Protein 4OLN (pdb70)

Structure (mmCIF, N/CA/C/O backbone):
data_4OLN
#
_entry.id   4OLN
#
_cell.length_a   97.184
_cell.length_b   36.425
_cell.length_c   90.939
_cell.angle_alpha   90.000
_cell.angle_beta   121.630
_cell.angle_gamma   90.000
#
_symmetry.space_group_name_H-M   'C 1 2 1'
#
loop_
_entity.id
_entity.type
_entity.pdbx_description
1 polymer AncSR1
2 polymer "5'-D(*CP*CP*AP*GP*GP*TP*CP*AP*GP*AP*GP*TP*GP*AP*CP*CP*TP*GP*A)-3'"
3 polymer "5'-D(*TP*CP*AP*GP*GP*TP*CP*AP*CP*TP*CP*TP*GP*AP*CP*CP*TP*GP*G)-3'"
4 non-polymer 'ZINC ION'
5 non-polymer 'SODIUM ION'
6 water water
#
loop_
_atom_site.group_PDB
_atom_site.id
_atom_site.type_symbol
_atom_site.label_atom_id
_atom_site.label_alt_id
_atom_site.label_comp_id
_atom_site.label_asym_id
_atom_site.label_entity_id
_atom_site.label_seq_id
_atom_site.pdbx_PDB_ins_code
_atom_site.Cartn_x
_atom_site.Cartn_y
_atom_site.Cartn_z
_atom_site.occupancy
_atom_site.B_iso_or_equiv
_atom_site.auth_seq_id
_atom_site.auth_comp_id
_atom_site.auth_asym_id
_atom_site.auth_atom_id
_atom_site.pdbx_PDB_model_num
ATOM 1 N N . LYS A 1 2 ? 48.873 -4.430 11.911 1.00 57.16 2 LYS A N 1
ATOM 2 C CA . LYS A 1 2 ? 48.393 -3.643 13.040 1.00 57.56 2 LYS A CA 1
ATOM 3 C C . LYS A 1 2 ? 49.441 -2.620 13.490 1.00 49.01 2 LYS A C 1
ATOM 4 O O . LYS A 1 2 ? 50.492 -2.997 13.996 1.00 51.60 2 LYS A O 1
ATOM 10 N N . PRO A 1 3 ? 49.158 -1.319 13.292 1.00 33.13 3 PRO A N 1
ATOM 11 C CA . PRO A 1 3 ? 50.084 -0.248 13.681 1.00 29.64 3 PRO A CA 1
ATOM 12 C C . PRO A 1 3 ? 50.171 -0.088 15.196 1.00 28.43 3 PRO A C 1
ATOM 13 O O . PRO A 1 3 ? 49.178 -0.289 15.894 1.00 29.33 3 PRO A O 1
ATOM 17 N N . LYS A 1 4 ? 51.347 0.274 15.699 1.00 30.39 4 LYS A N 1
ATOM 18 C CA . LYS A 1 4 ? 51.467 0.592 17.110 1.00 27.00 4 LYS A CA 1
ATOM 19 C C . LYS A 1 4 ? 51.006 2.034 17.350 1.00 24.74 4 LYS A C 1
ATOM 20 O O . LYS A 1 4 ? 51.779 2.892 17.776 1.00 25.64 4 LYS A O 1
ATOM 26 N N . ARG A 1 5 ? 49.730 2.281 17.053 1.00 22.67 5 ARG A N 1
ATOM 27 C CA . ARG A 1 5 ? 49.112 3.592 17.217 1.00 23.43 5 ARG A CA 1
ATOM 28 C C . ARG A 1 5 ? 47.744 3.443 17.873 1.00 24.72 5 ARG A C 1
ATOM 29 O O . ARG A 1 5 ? 47.151 2.356 17.875 1.00 21.02 5 ARG A O 1
ATOM 37 N N . LEU A 1 6 ? 47.240 4.544 18.416 1.00 21.01 6 LEU A N 1
ATOM 38 C CA . LEU A 1 6 ? 45.957 4.549 19.085 1.00 20.33 6 LEU A CA 1
ATOM 39 C C . LEU A 1 6 ? 44.928 5.348 18.296 1.00 19.63 6 LEU A C 1
ATOM 40 O O . LEU A 1 6 ? 45.262 6.314 17.611 1.00 20.05 6 LEU A O 1
ATOM 45 N N . CYS A 1 7 ? 43.673 4.935 18.394 1.00 18.96 7 CYS A N 1
ATOM 46 C CA . CYS A 1 7 ? 42.582 5.676 17.786 1.00 18.43 7 CYS A CA 1
ATOM 47 C C . CYS A 1 7 ? 42.487 7.068 18.387 1.00 19.92 7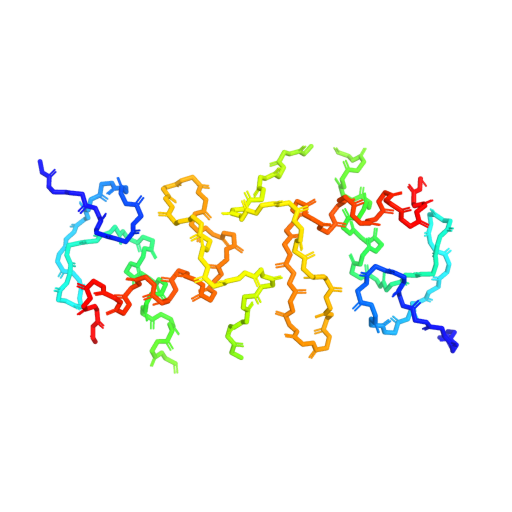 CYS A C 1
ATOM 48 O O . CYS A 1 7 ? 42.343 7.223 19.601 1.00 21.92 7 CYS A O 1
ATOM 51 N N . GLN A 1 8 ? 42.557 8.079 17.531 1.00 18.80 8 GLN A N 1
ATOM 52 C CA . GLN A 1 8 ? 42.467 9.461 17.977 1.00 19.19 8 GLN A CA 1
ATOM 53 C C . GLN A 1 8 ? 41.071 9.820 18.495 1.00 20.96 8 GLN A C 1
ATOM 54 O O . GLN A 1 8 ? 40.902 10.824 19.183 1.00 24.06 8 GLN A O 1
ATOM 60 N N . VAL A 1 9 ? 40.085 8.981 18.196 1.00 18.08 9 VAL A N 1
ATOM 61 C CA . VAL A 1 9 ? 38.718 9.240 18.654 1.00 17.69 9 VAL A CA 1
ATOM 62 C C . VAL A 1 9 ? 38.418 8.575 20.001 1.00 19.87 9 VAL A C 1
ATOM 63 O O . VAL A 1 9 ? 37.904 9.235 20.905 1.00 22.70 9 VAL A O 1
ATOM 67 N N . CYS A 1 10 ? 38.745 7.291 20.168 1.00 19.44 10 CYS A N 1
ATOM 68 C CA . CYS A 1 10 ? 38.294 6.587 21.378 1.00 21.39 10 CYS A CA 1
ATOM 69 C C . CYS A 1 10 ? 39.428 5.959 22.201 1.00 22.59 10 CYS A C 1
ATOM 70 O O . CYS A 1 10 ? 39.188 5.428 23.288 1.00 22.51 10 CYS A O 1
ATOM 73 N N . GLY A 1 11 ? 40.653 5.993 21.680 1.00 19.48 11 GLY A N 1
ATOM 74 C CA . GLY A 1 11 ? 41.800 5.479 22.410 1.00 20.18 11 GLY A CA 1
ATOM 75 C C . GLY A 1 11 ? 42.037 3.979 22.276 1.00 23.97 11 GLY A C 1
ATOM 76 O O . GLY A 1 11 ? 42.993 3.442 22.840 1.00 24.66 11 GLY A O 1
ATOM 77 N N . ASP A 1 12 ? 41.172 3.292 21.536 1.00 20.01 12 ASP A N 1
ATOM 78 C CA . ASP A 1 12 ? 41.357 1.863 21.304 1.00 20.26 12 ASP A CA 1
ATOM 79 C C . ASP A 1 12 ? 42.529 1.718 20.342 1.00 23.44 12 ASP A C 1
ATOM 80 O O . ASP A 1 12 ? 43.015 2.713 19.802 1.00 22.02 12 ASP A O 1
ATOM 85 N N . HIS A 1 13 ? 42.992 0.492 20.133 1.00 23.36 13 HIS A N 1
ATOM 86 C CA . HIS A 1 13 ? 44.071 0.253 19.183 1.00 22.26 13 HIS A CA 1
ATOM 87 C C . HIS A 1 13 ? 43.638 0.678 17.785 1.00 19.25 13 HIS A C 1
ATOM 88 O O . HIS A 1 13 ? 42.537 0.348 17.341 1.00 19.60 13 HIS A O 1
ATOM 95 N N . ALA A 1 14 ? 44.499 1.407 17.084 1.00 19.48 14 ALA A N 1
ATOM 96 C CA . ALA A 1 14 ? 44.166 1.813 15.729 1.00 19.23 14 ALA A CA 1
ATOM 97 C C . ALA A 1 14 ? 44.349 0.628 14.797 1.00 21.91 14 ALA A C 1
ATOM 98 O O . ALA A 1 14 ? 45.238 -0.196 15.005 1.00 23.10 14 ALA A O 1
ATOM 100 N N . SER A 1 15 ? 43.507 0.543 13.772 1.00 20.02 15 SER A N 1
ATOM 101 C CA . SER A 1 15 ? 43.677 -0.471 12.744 1.00 22.48 15 SER A CA 1
ATOM 102 C C . SER A 1 15 ? 44.475 0.080 11.578 1.00 24.92 15 SER A C 1
ATOM 103 O O . SER A 1 15 ? 45.045 -0.671 10.796 1.00 26.97 15 SER A O 1
ATOM 106 N N . GLY A 1 16 ? 44.503 1.402 11.464 1.00 23.64 16 GLY A N 1
ATOM 107 C CA . GLY A 1 16 ? 45.192 2.052 10.373 1.00 22.10 16 GLY A CA 1
ATOM 108 C C . GLY A 1 16 ? 44.914 3.535 10.360 1.00 20.36 16 GLY A C 1
ATOM 109 O O . GLY A 1 16 ? 44.340 4.083 11.303 1.00 19.83 16 GLY A O 1
ATOM 110 N N . PHE A 1 17 ? 45.321 4.180 9.277 1.00 20.92 17 PHE A N 1
ATOM 111 C CA . PHE A 1 17 ? 45.153 5.612 9.111 1.00 20.94 17 PHE A CA 1
ATOM 112 C C . PHE A 1 17 ? 43.950 5.814 8.189 1.00 24.04 17 PHE A C 1
ATOM 113 O O . PHE A 1 17 ? 44.059 5.662 6.974 1.00 25.02 17 PHE A O 1
ATOM 121 N N . HIS A 1 18 ? 42.796 6.118 8.774 1.00 23.07 18 HIS A N 1
ATOM 122 C CA . HIS A 1 18 ? 41.543 6.123 8.023 1.00 24.27 18 HIS A CA 1
ATOM 123 C C . HIS A 1 18 ? 40.913 7.507 7.996 1.00 26.37 18 HIS A C 1
ATOM 124 O O . HIS A 1 18 ? 40.791 8.160 9.036 1.00 24.54 18 HIS A O 1
ATOM 131 N N . TYR A 1 19 ? 40.506 7.938 6.805 1.00 25.33 19 TYR A N 1
ATOM 132 C CA . TYR A 1 19 ? 39.850 9.229 6.617 1.00 24.25 19 TYR A CA 1
ATOM 133 C C . TYR A 1 19 ? 40.709 10.363 7.190 1.00 28.38 19 TYR A C 1
ATOM 134 O O . TYR A 1 19 ? 40.192 11.378 7.649 1.00 29.02 19 TYR A O 1
ATOM 143 N N . GLY A 1 20 ? 42.027 10.176 7.163 1.00 24.89 20 GLY A N 1
ATOM 144 C CA . GLY A 1 20 ? 42.952 11.207 7.592 1.00 26.30 20 GLY A CA 1
ATOM 145 C C . GLY A 1 20 ? 43.369 11.200 9.052 1.00 25.60 20 GLY A C 1
ATOM 146 O O . GLY A 1 20 ? 44.059 12.118 9.497 1.00 28.63 20 GLY A O 1
ATOM 147 N N . VAL A 1 21 ? 42.960 10.186 9.813 1.00 20.93 21 VAL A N 1
ATOM 148 C CA . VAL A 1 21 ? 43.370 10.092 11.216 1.00 24.96 21 VAL A CA 1
ATOM 149 C C . VAL A 1 21 ? 43.666 8.643 11.595 1.00 26.45 21 VAL A C 1
ATOM 150 O O . VAL A 1 21 ? 43.206 7.715 10.932 1.00 26.92 21 VAL A O 1
ATOM 154 N N . TRP A 1 22 ? 44.427 8.446 12.666 1.00 21.87 22 TRP A N 1
ATOM 155 C CA . TRP A 1 22 ? 44.611 7.099 13.190 1.00 19.79 22 TRP A CA 1
ATOM 156 C C . TRP A 1 22 ? 43.328 6.706 13.894 1.00 19.59 22 TRP A C 1
ATOM 157 O O . TRP A 1 22 ? 42.847 7.421 14.773 1.00 22.52 22 TRP A O 1
ATOM 168 N N . SER A 1 23 ? 42.757 5.579 13.499 1.00 18.72 23 SER A N 1
ATOM 169 C CA . SER A 1 23 ? 41.477 5.188 14.078 1.00 18.09 23 SER A CA 1
ATOM 170 C C . SER A 1 23 ? 41.291 3.682 14.115 1.00 18.76 23 SER A C 1
ATOM 171 O O . SER A 1 23 ? 41.941 2.948 13.368 1.00 19.28 23 SER A O 1
ATOM 174 N N . CYS A 1 24 ? 40.396 3.238 14.999 1.00 17.78 24 CYS A N 1
ATOM 175 C CA . CYS A 1 24 ? 40.036 1.833 15.100 1.00 17.49 24 CYS A CA 1
ATOM 176 C C . CYS A 1 24 ? 39.005 1.510 14.020 1.00 21.25 24 CYS A C 1
ATOM 177 O O . CYS A 1 24 ? 38.496 2.412 13.351 1.00 19.32 24 CYS A O 1
ATOM 180 N N . GLU A 1 25 ? 38.710 0.225 13.848 1.00 17.45 25 GLU A N 1
ATOM 181 C CA . GLU A 1 25 ? 37.683 -0.198 12.896 1.00 18.02 25 GLU A CA 1
ATOM 182 C C . GLU A 1 25 ? 36.314 0.369 13.246 1.00 18.07 25 GLU A C 1
ATOM 183 O O . GLU A 1 25 ? 35.526 0.702 12.354 1.00 20.34 25 GLU A O 1
ATOM 189 N N . GLY A 1 26 ? 36.033 0.486 14.540 1.00 18.82 26 GLY A N 1
ATOM 190 C CA . GLY A 1 26 ? 34.746 0.999 14.975 1.00 17.73 26 GLY A CA 1
ATOM 191 C C . GLY A 1 26 ? 34.527 2.434 14.530 1.00 19.48 26 GLY A C 1
ATOM 192 O O . GLY A 1 26 ? 33.509 2.767 13.914 1.00 17.41 26 GLY A O 1
ATOM 193 N N . CYS A 1 27 ? 35.494 3.292 14.830 1.00 17.61 27 CYS A N 1
ATOM 194 C CA . CYS A 1 27 ? 35.337 4.702 14.527 1.00 20.70 27 CYS A CA 1
ATOM 195 C C . CYS A 1 27 ? 35.400 4.928 13.010 1.00 19.03 27 CYS A C 1
ATOM 196 O O . CYS A 1 27 ? 34.698 5.794 12.478 1.00 18.60 27 CYS A O 1
ATOM 199 N N . LYS A 1 28 ? 36.199 4.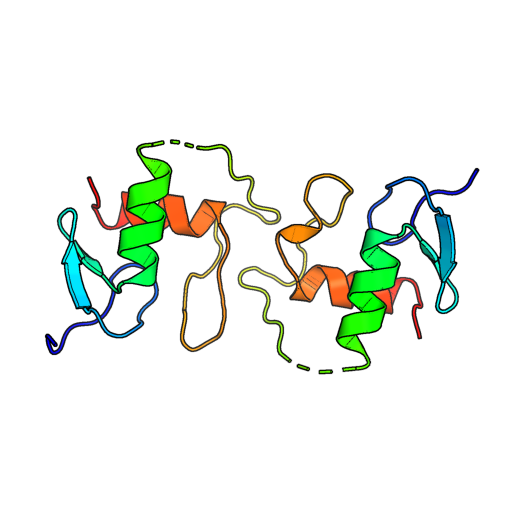120 12.308 1.00 18.47 28 LYS A N 1
ATOM 200 C CA . LYS A 1 28 ? 36.221 4.159 10.843 1.00 20.69 28 LYS A CA 1
ATOM 201 C C . LYS A 1 28 ? 34.832 3.913 10.253 1.00 20.33 28 LYS A C 1
ATOM 202 O O . LYS A 1 28 ? 34.356 4.686 9.420 1.00 19.92 28 LYS A O 1
ATOM 208 N N . ALA A 1 29 ? 34.192 2.828 10.683 1.00 18.83 29 ALA A N 1
ATOM 209 C CA . ALA A 1 29 ? 32.872 2.462 10.167 1.00 19.11 29 ALA A CA 1
ATOM 210 C C . ALA A 1 29 ? 31.807 3.475 10.581 1.00 18.16 29 ALA A C 1
ATOM 211 O 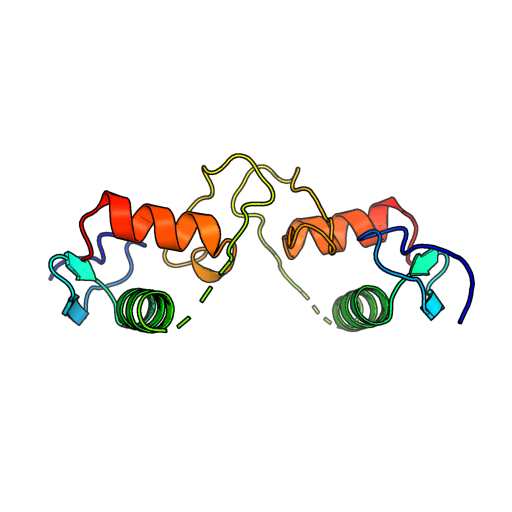O . ALA A 1 29 ? 30.908 3.798 9.808 1.00 18.63 29 ALA A O 1
ATOM 213 N N . PHE A 1 30 ? 31.915 3.967 11.806 1.00 18.09 30 PHE A N 1
ATOM 214 C CA . PHE A 1 30 ? 30.957 4.930 12.334 1.00 18.98 30 PHE A CA 1
ATOM 215 C C . PHE A 1 30 ? 30.997 6.204 11.494 1.00 20.59 30 PHE A C 1
ATOM 216 O O . PHE A 1 30 ? 29.956 6.735 11.104 1.00 20.19 30 PHE A O 1
ATOM 224 N N . PHE A 1 31 ? 32.201 6.678 11.186 1.00 19.64 31 PHE A N 1
ATOM 225 C CA . PHE A 1 31 ? 32.315 7.875 10.362 1.00 18.50 31 PHE A CA 1
ATOM 226 C C . PHE A 1 31 ? 31.846 7.575 8.930 1.00 21.11 31 PHE A C 1
ATOM 227 O O . PHE A 1 31 ? 31.117 8.365 8.329 1.00 24.95 31 PHE A O 1
ATOM 235 N N . LYS A 1 32 ? 32.261 6.425 8.405 1.00 21.58 32 LYS A N 1
ATOM 236 C CA . LYS A 1 32 ? 31.793 5.926 7.112 1.00 24.57 32 LYS A CA 1
ATOM 237 C C . LYS A 1 32 ? 30.272 5.990 6.975 1.00 25.97 32 LYS A C 1
ATOM 238 O O . LYS A 1 32 ? 29.746 6.443 5.959 1.00 30.12 32 LYS A O 1
ATOM 244 N N . ARG A 1 33 ? 29.565 5.529 8.001 1.00 21.05 33 ARG A N 1
ATOM 245 C CA . ARG A 1 33 ? 28.107 5.518 7.965 1.00 19.65 33 ARG A CA 1
ATOM 246 C C . ARG A 1 33 ? 27.517 6.918 8.092 1.00 29.00 33 ARG A C 1
ATOM 247 O O . ARG A 1 33 ? 26.399 7.163 7.640 1.00 33.79 33 ARG A O 1
ATOM 255 N N . SER A 1 34 ? 28.266 7.833 8.700 1.00 25.49 34 SER A N 1
ATOM 256 C CA . SER A 1 34 ? 27.766 9.187 8.924 1.00 30.75 34 SER A CA 1
ATOM 257 C C . SER A 1 34 ? 27.775 10.018 7.644 1.00 38.45 34 SER A C 1
ATOM 258 O O . SER A 1 34 ? 26.933 10.896 7.460 1.00 41.24 34 SER A O 1
ATOM 261 N N . ILE A 1 35 ? 28.734 9.752 6.761 1.00 37.79 35 ILE A N 1
ATOM 262 C CA . ILE A 1 35 ? 28.822 10.501 5.511 1.00 47.27 35 ILE A CA 1
ATOM 263 C C . ILE A 1 35 ? 27.798 9.984 4.501 1.00 57.62 35 ILE A C 1
ATOM 264 O O . ILE A 1 35 ? 27.700 10.494 3.386 1.00 62.64 35 ILE A O 1
ATOM 269 N N . GLN A 1 36 ? 27.030 8.976 4.903 1.00 64.23 36 GLN A N 1
ATOM 270 C CA . GLN A 1 36 ? 26.016 8.386 4.038 1.00 71.26 36 GLN A CA 1
ATOM 271 C C . GLN A 1 36 ? 24.614 8.603 4.597 1.00 66.31 36 GLN A C 1
ATOM 272 O O . GLN A 1 36 ? 24.314 9.661 5.150 1.00 65.75 36 GLN A O 1
ATOM 278 N N . VAL A 1 39 ? 22.460 11.811 8.944 1.00 92.02 39 VAL A N 1
ATOM 279 C CA . VAL A 1 39 ? 22.286 11.288 10.292 1.00 91.44 39 VAL A CA 1
ATOM 280 C C . VAL A 1 39 ? 21.965 12.420 11.268 1.00 93.57 39 VAL A C 1
ATOM 281 O O . VAL A 1 39 ? 22.447 13.542 11.103 1.00 101.12 39 VAL A O 1
ATOM 285 N N . ASP A 1 40 ? 21.134 12.131 12.265 1.00 83.90 40 ASP A N 1
ATOM 286 C CA . ASP A 1 40 ? 20.826 13.105 13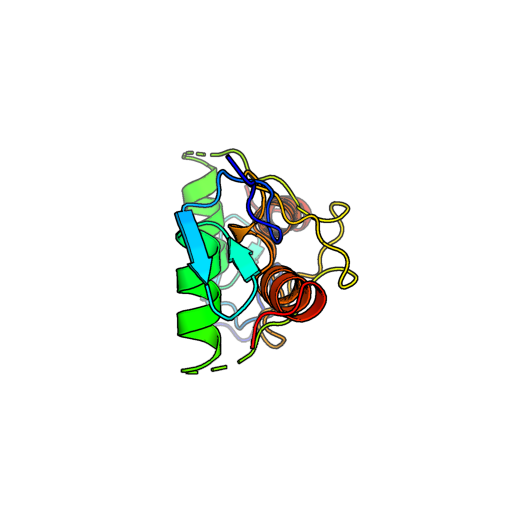.307 1.00 75.36 40 ASP A CA 1
ATOM 287 C C . ASP A 1 40 ? 20.999 12.516 14.702 1.00 62.42 40 ASP A C 1
ATOM 288 O O . ASP A 1 40 ? 20.134 11.784 15.185 1.00 67.13 40 ASP A O 1
ATOM 293 N N . TYR A 1 41 ? 22.114 12.837 15.348 1.00 42.12 41 TYR A N 1
ATOM 294 C CA . TYR A 1 41 ? 22.337 12.403 16.721 1.00 31.25 41 TYR A CA 1
ATOM 295 C C . TYR A 1 41 ? 22.096 13.560 17.679 1.00 27.91 41 TYR A C 1
ATOM 296 O O . TYR A 1 41 ? 22.463 14.703 17.395 1.00 30.39 41 TYR A O 1
ATOM 305 N N . VAL A 1 42 ? 21.487 13.256 18.818 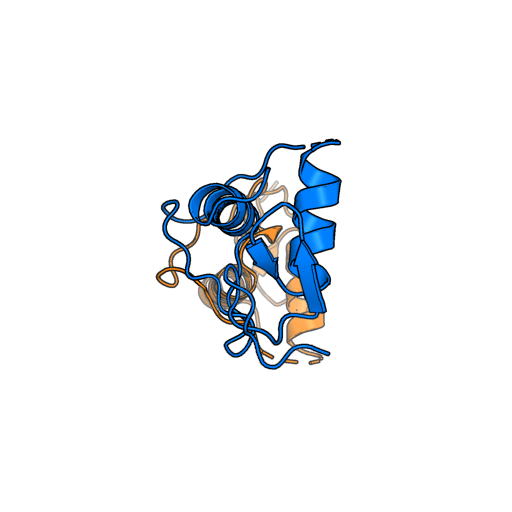1.00 29.24 42 VAL A N 1
ATOM 306 C CA . VAL A 1 42 ? 21.292 14.244 19.867 1.00 30.11 42 VAL A CA 1
ATOM 307 C C . VAL A 1 42 ? 22.007 13.787 21.133 1.00 22.81 42 VAL A C 1
ATOM 308 O O . VAL A 1 42 ? 21.796 12.670 21.605 1.00 25.96 42 VAL A O 1
ATOM 312 N N . CYS A 1 43 ? 22.872 14.640 21.664 1.00 25.82 43 CYS A N 1
ATOM 313 C CA . CYS A 1 43 ? 23.495 14.371 22.951 1.00 24.11 43 CYS A CA 1
ATOM 314 C C . CYS A 1 43 ? 22.474 14.525 24.080 1.00 24.20 43 CYS A C 1
ATOM 315 O O . CYS A 1 43 ? 21.794 15.549 24.160 1.00 27.30 43 CYS A O 1
ATOM 318 N N . PRO A 1 44 ? 22.366 13.515 24.958 1.00 20.22 44 PRO A N 1
ATOM 319 C CA . PRO A 1 44 ? 21.405 13.598 26.071 1.00 23.37 44 PRO A CA 1
ATOM 320 C C . PRO A 1 44 ? 21.942 14.431 27.230 1.00 25.12 44 PRO A C 1
ATOM 321 O O . PRO A 1 44 ? 21.222 14.697 28.195 1.00 26.92 44 PRO A O 1
ATOM 325 N N . ALA A 1 45 ? 23.208 14.826 27.135 1.00 21.88 45 ALA A N 1
ATOM 326 C CA . ALA A 1 45 ? 23.847 15.633 28.169 1.00 22.20 45 ALA A CA 1
ATOM 327 C C . ALA A 1 45 ? 24.101 17.055 27.672 1.00 27.21 45 ALA A C 1
ATOM 328 O O . ALA A 1 45 ? 23.160 17.757 27.304 1.00 31.05 45 ALA A O 1
ATOM 330 N N . THR A 1 46 ? 25.364 17.479 27.663 1.00 25.47 46 THR A N 1
ATOM 331 C CA . THR A 1 46 ? 25.703 18.865 27.325 1.00 27.52 46 THR A CA 1
ATOM 332 C C . THR A 1 46 ? 26.754 18.990 26.217 1.00 29.55 46 THR A C 1
ATOM 333 O O . THR A 1 46 ? 27.520 19.952 26.193 1.00 34.04 46 THR A O 1
ATOM 337 N N . ASN A 1 47 ? 26.778 18.012 25.313 1.00 24.38 47 ASN A N 1
ATOM 338 C CA . ASN A 1 47 ? 27.680 17.999 24.154 1.00 23.82 47 ASN A CA 1
ATOM 339 C C . ASN A 1 47 ? 29.160 17.992 24.508 1.00 23.46 47 ASN A C 1
ATOM 340 O O . ASN A 1 47 ? 29.988 18.512 23.753 1.00 30.32 47 ASN A O 1
ATOM 345 N N . ASN A 1 48 ? 29.494 17.382 25.639 1.00 27.34 48 ASN A N 1
ATOM 346 C CA . ASN A 1 48 ? 30.869 17.367 26.121 1.00 32.24 48 ASN A CA 1
ATOM 347 C C . ASN A 1 48 ? 31.256 15.982 26.650 1.00 30.12 48 ASN A C 1
ATOM 348 O O . ASN A 1 48 ? 32.092 15.855 27.546 1.00 29.74 48 ASN A O 1
ATOM 353 N N . CYS A 1 49 ? 30.645 14.944 26.083 1.00 23.39 49 CYS A N 1
ATOM 354 C CA . CYS A 1 49 ? 30.847 13.581 26.564 1.00 20.65 49 CYS A CA 1
ATOM 355 C C . CYS A 1 49 ? 32.241 13.053 26.258 1.00 24.74 49 CYS A C 1
ATOM 356 O O . CYS A 1 49 ? 32.819 13.356 25.214 1.00 23.05 49 CYS A O 1
ATOM 359 N N . THR A 1 50 ? 32.774 12.276 2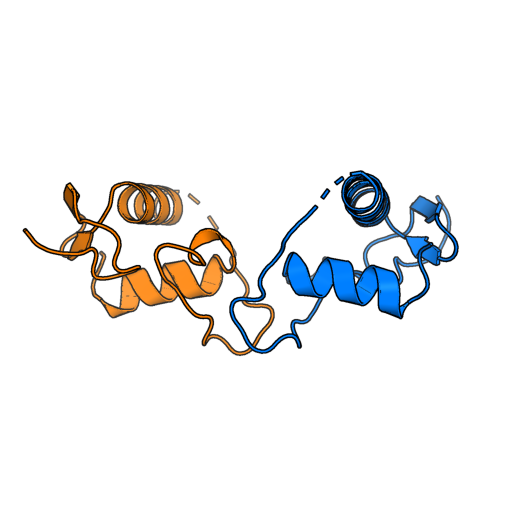7.194 1.00 22.17 50 THR A N 1
ATOM 360 C CA . THR A 1 50 ? 34.040 11.585 27.022 1.00 23.28 50 THR A CA 1
ATOM 361 C C . THR A 1 50 ? 33.872 10.411 26.065 1.00 23.23 50 THR A C 1
ATOM 362 O O . THR A 1 50 ? 32.929 9.626 26.197 1.00 20.52 50 THR A O 1
ATOM 366 N N . ILE A 1 51 ? 34.778 10.291 25.101 1.00 23.70 51 ILE A N 1
ATOM 367 C CA . ILE A 1 51 ? 34.792 9.120 24.238 1.00 23.55 51 ILE A CA 1
ATOM 368 C C . ILE A 1 51 ? 36.050 8.320 24.562 1.00 22.48 51 ILE A C 1
ATOM 369 O O . ILE A 1 51 ? 37.161 8.730 24.208 1.00 22.32 51 ILE A O 1
ATOM 374 N N . ASP A 1 52 ? 35.868 7.198 25.256 1.00 22.51 52 ASP A N 1
ATOM 375 C CA . ASP A 1 52 ? 36.980 6.377 25.763 1.00 24.05 52 ASP A CA 1
ATOM 376 C C . ASP A 1 52 ? 36.555 4.916 25.795 1.00 27.12 52 ASP A C 1
ATOM 377 O O . ASP A 1 52 ? 35.797 4.501 26.671 1.00 22.68 52 ASP A O 1
ATOM 382 N N . LYS A 1 53 ? 37.053 4.137 24.840 1.00 21.80 53 LYS A N 1
ATOM 383 C CA . LYS A 1 53 ? 36.584 2.765 24.659 1.00 23.77 53 LYS A CA 1
ATOM 384 C C . LYS A 1 53 ? 36.920 1.873 25.857 1.00 20.59 53 LYS A C 1
ATOM 385 O O . LYS A 1 53 ? 36.080 1.086 26.303 1.00 24.87 53 LYS A O 1
ATOM 391 N N . HIS A 1 54 ? 38.135 2.012 26.384 1.00 25.00 54 HIS A N 1
ATOM 392 C CA . HIS A 1 54 ? 38.592 1.185 27.499 1.00 32.76 54 HIS A CA 1
ATOM 393 C C . HIS A 1 54 ? 37.730 1.366 28.744 1.00 32.53 54 HIS A C 1
ATOM 394 O O . HIS A 1 54 ? 37.568 0.437 29.531 1.00 30.03 54 HIS A O 1
ATOM 401 N N . ARG A 1 55 ? 37.171 2.558 28.921 1.00 26.69 55 ARG A N 1
ATOM 402 C CA . ARG A 1 55 ? 36.326 2.809 30.081 1.00 27.03 55 ARG A CA 1
ATOM 403 C C . ARG A 1 55 ? 34.844 2.753 29.736 1.00 26.45 55 ARG A C 1
ATOM 404 O O . ARG A 1 55 ? 34.000 3.147 30.545 1.00 25.57 55 ARG A O 1
ATOM 412 N N . ARG A 1 56 ? 34.550 2.263 28.532 1.00 18.89 56 ARG A N 1
ATOM 413 C CA . ARG A 1 56 ? 33.190 2.000 28.071 1.00 19.53 56 ARG A CA 1
ATOM 414 C C . ARG A 1 56 ? 32.355 3.274 28.062 1.00 22.77 56 ARG A C 1
ATOM 415 O O . ARG A 1 56 ? 31.180 3.262 28.421 1.00 23.87 56 ARG A O 1
ATOM 423 N N . LYS A 1 57 ? 32.982 4.371 27.648 1.00 21.05 57 LYS A N 1
ATOM 424 C CA . LYS A 1 57 ? 32.314 5.667 27.574 1.00 20.34 57 LYS A CA 1
ATOM 425 C C . LYS A 1 57 ? 32.114 6.065 26.119 1.00 20.56 57 LYS A C 1
ATOM 426 O O . LYS A 1 57 ? 33.089 6.174 25.368 1.00 22.11 57 LYS A O 1
ATOM 432 N N . SER A 1 58 ? 30.863 6.277 25.718 1.00 20.88 58 SER A N 1
ATOM 433 C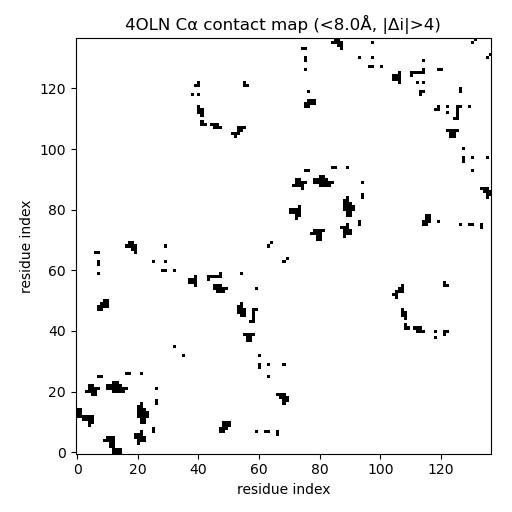 CA . SER A 1 58 ? 30.607 6.824 24.392 1.00 21.57 58 SER A CA 1
ATOM 434 C C . SER A 1 58 ? 29.220 7.462 24.313 1.00 21.82 58 SER A C 1
ATOM 435 O O . SER A 1 58 ? 28.335 7.195 25.130 1.00 23.28 58 SER A O 1
ATOM 438 N N . CYS A 1 59 ? 29.074 8.323 23.316 1.00 21.16 59 CYS A N 1
ATOM 439 C CA . CYS A 1 59 ? 27.864 9.084 23.010 1.00 22.30 59 CYS A CA 1
ATOM 440 C C . CYS A 1 59 ? 27.859 9.273 21.508 1.00 23.03 59 CYS A C 1
ATOM 441 O O . CYS A 1 59 ? 28.852 9.734 20.969 1.00 22.41 59 CYS A O 1
ATOM 444 N N . GLN A 1 60 ? 26.773 8.914 20.826 1.00 21.95 60 GLN A N 1
ATOM 445 C CA . GLN A 1 60 ? 26.782 8.968 19.364 1.00 18.73 60 GLN A CA 1
ATOM 446 C C . GLN A 1 60 ? 27.043 10.371 18.834 1.00 21.81 60 GLN A C 1
ATOM 447 O O . GLN A 1 60 ? 27.876 10.557 17.951 1.00 20.92 60 GLN A O 1
ATOM 453 N N . ALA A 1 61 ? 26.341 11.359 19.379 1.00 23.34 61 ALA A N 1
ATOM 454 C CA . ALA A 1 61 ? 26.509 12.734 18.932 1.00 20.99 61 ALA A CA 1
ATOM 455 C C . ALA A 1 61 ? 27.926 13.237 19.184 1.00 23.96 61 ALA A C 1
ATOM 456 O O . ALA A 1 61 ? 28.543 13.856 18.315 1.00 22.13 61 ALA A O 1
ATOM 458 N N . CYS A 1 62 ? 28.448 12.965 20.374 1.00 24.60 62 CYS A N 1
ATOM 459 C CA . CYS A 1 62 ? 29.780 13.441 20.717 1.00 22.46 62 CYS A CA 1
ATOM 460 C C . CYS A 1 62 ? 30.862 12.615 20.030 1.00 19.26 62 CYS A C 1
ATOM 461 O O . CYS A 1 62 ? 31.944 13.123 19.770 1.00 20.42 62 CYS A O 1
ATOM 464 N N . ARG A 1 63 ? 30.561 11.358 19.718 1.00 20.97 63 ARG A N 1
ATOM 465 C CA . ARG A 1 63 ? 31.505 10.528 18.968 1.00 23.07 63 ARG A CA 1
ATOM 466 C C . ARG A 1 63 ? 31.695 11.112 17.576 1.00 23.96 63 ARG A C 1
ATOM 467 O O . ARG A 1 63 ? 32.819 11.243 17.090 1.00 23.29 63 ARG A O 1
ATOM 475 N N . LEU A 1 64 ? 30.588 11.472 16.937 1.00 20.48 64 LEU A N 1
ATOM 476 C CA . LEU A 1 64 ? 30.666 12.042 15.598 1.00 22.26 64 LEU A CA 1
ATOM 477 C C . LEU A 1 64 ? 31.358 13.399 15.627 1.00 22.32 64 LEU A C 1
ATOM 478 O O . LEU A 1 64 ? 32.216 13.683 14.784 1.00 23.89 64 LEU A O 1
ATOM 483 N N . ARG A 1 65 ? 31.012 14.234 16.602 1.00 22.02 65 ARG A N 1
ATOM 484 C CA . ARG A 1 65 ? 31.696 15.515 16.735 1.00 23.83 65 ARG A CA 1
ATOM 485 C C . ARG A 1 65 ? 33.194 15.355 16.973 1.00 21.34 65 ARG A C 1
ATOM 486 O O . ARG A 1 65 ? 33.979 16.161 16.487 1.00 22.68 65 ARG A O 1
ATOM 494 N N . LYS A 1 66 ? 33.596 14.311 17.692 1.00 20.84 66 LYS A N 1
ATOM 495 C CA . LYS A 1 66 ? 35.020 14.117 17.956 1.00 19.51 66 LYS A CA 1
ATOM 496 C C . LYS A 1 66 ? 35.740 13.580 16.717 1.00 20.41 66 LYS A C 1
ATOM 497 O O . LYS A 1 66 ? 36.897 13.929 16.477 1.00 24.32 66 LYS A O 1
ATOM 503 N N . CYS A 1 67 ? 35.068 12.735 15.933 1.00 23.14 67 CYS A N 1
ATOM 504 C CA . CYS A 1 67 ? 35.611 12.315 14.634 1.00 24.48 67 CYS A CA 1
ATOM 505 C C . CYS A 1 67 ? 35.968 13.530 13.791 1.00 26.41 67 CYS A C 1
ATOM 506 O O . CYS A 1 67 ? 37.064 13.616 13.230 1.00 25.22 67 CYS A O 1
ATOM 509 N N . LEU A 1 68 ? 35.030 14.466 13.701 1.00 24.39 68 LEU A N 1
ATOM 510 C CA . LEU A 1 68 ? 35.250 15.694 12.949 1.00 28.93 68 LEU A CA 1
ATOM 511 C C . LEU A 1 68 ? 36.345 16.547 13.583 1.00 27.32 68 LEU A C 1
ATOM 512 O O . LEU A 1 68 ? 37.236 17.044 12.889 1.00 29.40 68 LEU A O 1
ATOM 517 N N . GLU A 1 69 ? 36.279 16.702 14.904 1.00 27.98 69 GLU A N 1
ATOM 518 C CA . GLU A 1 69 ? 37.295 17.439 15.665 1.00 30.97 69 GLU A CA 1
ATOM 519 C C . GLU A 1 69 ? 38.734 17.006 15.396 1.00 31.56 69 GLU A C 1
ATOM 520 O O . GLU A 1 69 ? 39.598 17.845 15.164 1.00 32.31 69 GLU A O 1
ATOM 526 N N . VAL A 1 70 ? 38.997 15.704 15.423 1.00 27.06 70 VAL A N 1
ATOM 527 C CA . VAL A 1 70 ? 40.373 15.221 15.269 1.00 25.53 70 VAL A CA 1
ATOM 528 C C . VAL A 1 70 ? 40.813 15.185 13.809 1.00 28.06 70 VAL A C 1
ATOM 529 O O . VAL A 1 70 ? 41.985 14.945 13.517 1.00 29.64 70 VAL A O 1
ATOM 533 N N . GLY A 1 71 ? 39.879 15.426 12.895 1.00 28.35 71 GLY A N 1
ATOM 534 C CA . GLY A 1 71 ? 40.227 15.646 11.501 1.00 25.77 71 GLY A CA 1
ATOM 535 C C . GLY A 1 71 ? 39.731 14.677 10.437 1.00 30.36 71 GLY A C 1
ATOM 536 O O . GLY A 1 71 ? 40.231 14.708 9.316 1.00 32.51 71 GLY A O 1
ATOM 537 N N . MET A 1 72 ? 38.757 13.822 10.747 1.00 27.28 72 MET A N 1
ATOM 538 C CA . MET A 1 72 ? 38.275 12.894 9.720 1.00 23.71 72 MET A CA 1
ATOM 539 C C . MET A 1 72 ? 37.497 13.624 8.628 1.00 32.10 72 MET A C 1
ATOM 540 O O . MET A 1 72 ? 36.686 14.504 8.912 1.00 31.29 72 MET A O 1
ATOM 545 N N . THR A 1 73 ? 37.762 13.256 7.378 1.00 31.41 73 THR A N 1
ATOM 546 C CA . THR A 1 73 ? 37.056 13.820 6.230 1.00 36.74 73 THR A CA 1
ATOM 547 C C . THR A 1 73 ? 36.792 12.738 5.192 1.00 37.96 73 THR A C 1
ATOM 548 O O . THR A 1 73 ? 37.644 11.876 4.967 1.00 39.41 73 THR A O 1
ATOM 552 N N . LYS B 1 4 ? -4.646 7.770 30.906 1.00 51.89 4 LYS B N 1
ATOM 553 C CA . LYS B 1 4 ? -3.857 6.659 31.426 1.00 50.58 4 LYS B CA 1
ATOM 554 C C . LYS B 1 4 ? -2.441 7.145 31.752 1.00 45.94 4 LYS B C 1
ATOM 555 O O . LYS B 1 4 ? -1.968 8.137 31.193 1.00 49.91 4 LYS B O 1
ATOM 561 N N . ARG B 1 5 ? -1.769 6.438 32.656 1.00 31.04 5 ARG B N 1
ATOM 562 C CA . ARG B 1 5 ? -0.507 6.898 33.236 1.00 25.52 5 ARG B CA 1
ATOM 563 C C . ARG B 1 5 ? 0.681 6.911 32.271 1.00 25.72 5 ARG B C 1
ATOM 564 O O . ARG B 1 5 ? 0.709 6.173 31.283 1.00 23.23 5 ARG B O 1
ATOM 572 N N . LEU B 1 6 ? 1.665 7.756 32.570 1.00 21.84 6 LEU B N 1
ATOM 573 C CA . LEU B 1 6 ? 2.899 7.779 31.795 1.00 22.06 6 LEU B CA 1
ATOM 574 C C . LEU B 1 6 ? 4.010 6.987 32.479 1.00 21.62 6 LEU B C 1
ATOM 575 O O . LEU B 1 6 ? 4.005 6.810 33.700 1.00 22.15 6 LEU B O 1
ATOM 580 N N . CYS B 1 7 ? 4.962 6.508 31.683 1.00 17.04 7 CYS B N 1
ATOM 581 C CA . CYS B 1 7 ? 6.157 5.862 32.211 1.00 16.52 7 CYS B CA 1
ATOM 582 C C . CYS B 1 7 ? 6.932 6.818 33.119 1.00 20.85 7 CYS B C 1
ATOM 583 O O . CYS B 1 7 ? 7.276 7.924 32.713 1.00 21.57 7 CYS B O 1
ATOM 586 N N . GLN B 1 8 ? 7.197 6.392 34.350 1.00 18.83 8 GLN B N 1
ATOM 587 C CA . GLN B 1 8 ? 7.903 7.247 35.308 1.00 22.44 8 GLN B CA 1
ATOM 588 C C . GLN B 1 8 ? 9.393 7.382 34.993 1.00 22.89 8 GLN B C 1
ATOM 589 O O . GLN B 1 8 ? 10.083 8.233 35.566 1.00 21.73 8 GLN B O 1
ATOM 595 N N . VAL B 1 9 ? 9.893 6.549 34.082 1.00 16.72 9 VAL B N 1
ATOM 596 C CA . VAL B 1 9 ? 11.293 6.626 33.692 1.00 17.30 9 VAL B CA 1
ATOM 597 C C . VAL B 1 9 ? 11.506 7.598 32.527 1.00 20.72 9 VAL B C 1
ATOM 598 O O . VAL B 1 9 ? 12.393 8.447 32.599 1.00 21.66 9 VAL B O 1
ATOM 602 N N . CYS B 1 10 ? 10.700 7.499 31.468 1.00 17.81 10 CYS B N 1
ATOM 603 C CA . CYS B 1 10 ? 10.995 8.266 30.249 1.00 16.30 10 CYS B CA 1
ATOM 604 C C . CYS B 1 10 ? 9.818 9.116 29.759 1.00 17.14 10 CYS B C 1
ATOM 605 O O . CYS B 1 10 ? 9.981 9.927 28.850 1.00 21.47 10 CYS B O 1
ATOM 608 N N . GLY B 1 11 ? 8.633 8.933 30.337 1.00 17.38 11 GLY B N 1
ATOM 609 C CA . GLY B 1 11 ? 7.493 9.763 29.976 1.00 18.36 11 GLY B CA 1
ATOM 610 C C . GLY B 1 11 ? 6.709 9.308 28.757 1.00 23.83 11 GLY B C 1
ATOM 611 O O . GLY B 1 11 ? 5.765 9.979 28.325 1.00 27.46 11 GLY B O 1
ATOM 612 N N . ASP B 1 12 ? 7.098 8.170 28.193 1.00 23.38 12 ASP B N 1
ATOM 613 C CA . ASP B 1 12 ? 6.313 7.524 27.140 1.00 21.80 12 ASP B CA 1
ATOM 614 C C . ASP B 1 12 ? 5.039 6.988 27.795 1.00 24.05 12 ASP B C 1
ATOM 615 O O . ASP B 1 12 ? 4.952 6.933 29.024 1.00 23.77 12 ASP B O 1
ATOM 620 N N . HIS B 1 13 ? 4.052 6.595 26.999 1.00 23.34 13 HIS B N 1
ATOM 621 C CA . HIS B 1 13 ? 2.845 5.993 27.561 1.00 23.56 13 HIS B CA 1
ATOM 622 C C . HIS B 1 13 ? 3.205 4.711 28.297 1.00 18.08 13 HIS B C 1
ATOM 623 O O . HIS B 1 13 ? 3.976 3.899 27.792 1.00 19.01 13 HIS B O 1
ATOM 630 N N . ALA B 1 14 ? 2.669 4.537 29.501 1.00 19.44 14 ALA B N 1
ATOM 631 C CA . ALA B 1 14 ? 2.931 3.325 30.267 1.00 18.41 14 ALA B CA 1
ATOM 632 C C . ALA B 1 14 ? 2.057 2.196 29.756 1.00 20.52 14 ALA B C 1
ATOM 633 O O . ALA B 1 14 ? 0.905 2.418 29.373 1.00 23.66 14 ALA B O 1
ATOM 635 N N . SER B 1 15 ? 2.606 0.989 29.747 1.00 19.19 15 SER B N 1
ATOM 636 C CA . SER B 1 15 ? 1.860 -0.182 29.295 1.00 22.09 15 SER B CA 1
ATOM 637 C C . SER B 1 15 ? 1.308 -0.970 30.473 1.00 24.10 15 SER B C 1
ATOM 638 O O . SER B 1 15 ? 0.396 -1.784 30.325 1.00 24.42 15 SER B O 1
ATOM 641 N N . GLY B 1 16 ? 1.866 -0.719 31.649 1.00 20.49 16 GLY B N 1
ATOM 642 C CA . GLY B 1 16 ? 1.479 -1.444 32.835 1.00 17.85 16 GLY B CA 1
ATOM 643 C C . GLY B 1 16 ? 2.339 -1.109 34.029 1.00 21.45 16 GLY B C 1
ATOM 644 O O . GLY B 1 16 ? 3.151 -0.176 33.994 1.00 19.01 16 GLY B O 1
ATOM 645 N N . PHE B 1 17 ? 2.147 -1.872 35.096 1.00 17.03 17 PHE B N 1
ATOM 646 C CA . PHE B 1 17 ? 2.843 -1.628 36.343 1.00 17.68 17 PHE B CA 1
ATOM 647 C C . PHE B 1 17 ? 3.922 -2.697 36.445 1.00 22.07 17 PHE B C 1
ATOM 648 O O . PHE B 1 17 ? 3.650 -3.849 36.791 1.00 20.55 17 PHE B O 1
ATOM 656 N N . HIS B 1 18 ? 5.147 -2.313 36.102 1.00 16.12 18 HIS B N 1
ATOM 657 C CA . HIS B 1 18 ? 6.232 -3.271 35.949 1.00 20.38 18 HIS B CA 1
ATOM 658 C C . HIS B 1 18 ? 7.318 -3.048 36.980 1.00 18.35 18 HIS B C 1
ATOM 659 O O . HIS B 1 18 ? 7.845 -1.941 37.103 1.00 17.33 18 HIS B O 1
ATOM 666 N N . TYR B 1 19 ? 7.664 -4.110 37.700 1.00 16.35 19 TYR B N 1
ATOM 667 C CA . TYR B 1 19 ? 8.726 -4.079 38.703 1.00 15.20 19 TYR B CA 1
ATOM 668 C C . TYR B 1 19 ? 8.442 -2.980 39.720 1.00 19.37 19 TYR B C 1
ATOM 669 O O . TYR B 1 19 ? 9.359 -2.349 40.235 1.00 20.61 19 TYR B O 1
ATOM 678 N N . GLY B 1 20 ? 7.157 -2.755 39.998 1.00 16.31 20 GLY B N 1
ATOM 679 C CA . GLY B 1 20 ? 6.750 -1.818 41.029 1.00 16.80 20 GLY B CA 1
ATOM 680 C C . GLY B 1 20 ? 6.605 -0.376 40.580 1.00 21.85 20 GLY B C 1
ATOM 681 O O . GLY B 1 20 ? 6.454 0.521 41.412 1.00 19.73 20 GLY B O 1
ATOM 682 N N . VAL B 1 21 ? 6.644 -0.153 39.267 1.00 18.13 21 VAL B N 1
ATOM 683 C CA . VAL B 1 21 ? 6.625 1.193 38.695 1.00 16.77 21 VAL B CA 1
ATOM 684 C C . VAL B 1 21 ? 5.764 1.246 37.433 1.00 15.57 21 VAL B C 1
ATOM 685 O O . VAL B 1 21 ? 5.829 0.337 36.608 1.00 19.33 21 VAL B O 1
ATOM 689 N N . TRP B 1 22 ? 4.958 2.299 37.277 1.00 15.99 22 TRP B N 1
ATOM 690 C CA . TRP B 1 22 ? 4.267 2.511 36.003 1.00 16.07 22 TRP B CA 1
ATOM 691 C C . TRP B 1 22 ? 5.291 2.819 34.917 1.00 16.07 22 TRP B C 1
ATOM 692 O O . TRP B 1 22 ? 6.064 3.765 35.032 1.00 17.84 22 TRP B O 1
ATOM 703 N N . SER B 1 23 ? 5.310 2.001 33.871 1.00 14.98 23 SER B N 1
ATOM 704 C CA . SER B 1 23 ? 6.362 2.130 32.868 1.00 17.25 23 SER B CA 1
ATOM 705 C C . SER B 1 23 ? 5.986 1.577 31.502 1.00 17.85 23 SER B C 1
ATOM 706 O O . SER B 1 23 ? 5.011 0.837 31.369 1.00 18.87 23 SER B O 1
ATOM 709 N N . CYS B 1 24 ? 6.765 1.955 30.489 1.00 16.03 24 CYS B N 1
ATOM 710 C CA . CYS B 1 24 ? 6.494 1.552 29.109 1.00 16.65 24 CYS B CA 1
ATOM 711 C C . CYS B 1 24 ? 7.173 0.223 28.842 1.00 14.74 24 CYS B C 1
ATOM 712 O O . CYS B 1 24 ? 7.960 -0.239 29.664 1.00 15.32 24 CYS B O 1
ATOM 715 N N . GLU B 1 25 ? 6.881 -0.384 27.694 1.00 17.68 25 GLU B N 1
ATOM 716 C CA . GLU B 1 25 ? 7.492 -1.664 27.336 1.00 14.85 25 GLU B CA 1
ATOM 717 C C . GLU B 1 25 ? 9.011 -1.555 27.189 1.00 14.09 25 GLU B C 1
ATOM 718 O O . GLU B 1 25 ? 9.733 -2.504 27.479 1.00 14.64 25 GLU B O 1
ATOM 724 N N . GLY B 1 26 ? 9.489 -0.398 26.739 1.00 16.28 26 GLY B N 1
ATOM 725 C CA . GLY B 1 26 ? 10.917 -0.200 26.561 1.00 15.06 26 GLY B CA 1
ATOM 726 C C . GLY B 1 26 ? 11.644 -0.250 27.890 1.00 18.10 26 GLY B C 1
ATOM 727 O O . GLY B 1 26 ? 12.587 -1.022 28.080 1.00 15.91 26 GLY B O 1
ATOM 728 N N . CYS B 1 27 ? 11.195 0.564 28.835 1.00 15.58 27 CYS B N 1
ATOM 729 C CA . CYS B 1 27 ? 11.893 0.628 30.109 1.00 15.75 27 CYS B CA 1
ATOM 730 C C . CYS B 1 27 ? 11.697 -0.673 30.894 1.00 14.94 27 CYS B C 1
ATOM 731 O O . CYS B 1 27 ? 12.605 -1.108 31.604 1.00 16.79 27 CYS B O 1
ATOM 734 N N . LYS B 1 28 ? 10.532 -1.305 30.739 1.00 14.43 28 LYS B N 1
ATOM 735 C CA . LYS B 1 28 ? 10.298 -2.635 31.301 1.00 14.85 28 LYS B CA 1
ATOM 736 C C . LYS B 1 28 ? 11.364 -3.627 30.846 1.00 13.99 28 LYS B C 1
ATOM 737 O O . LYS B 1 28 ? 12.025 -4.275 31.661 1.00 16.25 28 LYS B O 1
ATOM 743 N N . ALA B 1 29 ? 11.519 -3.737 29.531 1.00 15.84 29 ALA B N 1
ATOM 744 C CA . ALA B 1 29 ? 12.471 -4.674 28.939 1.00 14.28 29 ALA B CA 1
ATOM 745 C C . ALA B 1 29 ? 13.910 -4.339 29.317 1.00 14.64 29 ALA B C 1
ATOM 746 O O . ALA B 1 29 ? 14.719 -5.229 29.573 1.00 14.74 29 ALA B O 1
ATOM 748 N N . PHE B 1 30 ? 14.226 -3.052 29.329 1.00 14.04 30 PHE B N 1
ATOM 749 C CA . PHE B 1 30 ? 15.564 -2.606 29.702 1.00 14.55 30 PHE B CA 1
ATOM 750 C C . PHE B 1 30 ? 15.911 -3.014 31.135 1.00 16.41 30 PHE B C 1
ATOM 751 O O . PHE B 1 30 ? 17.015 -3.503 31.400 1.00 16.74 30 PHE B O 1
ATOM 759 N N . PHE B 1 31 ? 14.973 -2.821 32.061 1.00 15.83 31 PHE B N 1
ATOM 760 C CA . PHE B 1 31 ? 15.225 -3.206 33.443 1.00 13.34 31 PHE B CA 1
ATOM 761 C C . PHE B 1 31 ? 15.289 -4.734 33.556 1.00 15.32 31 PHE B C 1
ATOM 762 O O . PHE B 1 31 ? 16.136 -5.270 34.270 1.00 19.87 31 PHE B O 1
ATOM 770 N N . LYS B 1 32 ? 14.399 -5.417 32.835 1.00 16.35 32 LYS B N 1
ATOM 771 C CA . LYS B 1 32 ? 14.417 -6.877 32.718 1.00 17.89 32 LYS B CA 1
ATOM 772 C C . LYS B 1 32 ? 15.812 -7.386 32.365 1.00 17.19 32 LYS B C 1
ATOM 773 O O . LYS B 1 32 ? 16.338 -8.295 33.008 1.00 19.39 32 LYS B O 1
ATOM 779 N N . ARG B 1 33 ? 16.410 -6.794 31.336 1.00 16.98 33 ARG B N 1
ATOM 780 C CA . ARG B 1 33 ? 17.726 -7.224 30.886 1.00 15.87 33 ARG B CA 1
ATOM 781 C C . ARG B 1 33 ? 18.820 -6.845 31.878 1.00 23.08 33 ARG B C 1
ATOM 782 O O . ARG B 1 33 ? 19.829 -7.536 31.985 1.00 24.90 33 ARG B O 1
ATOM 790 N N . SER B 1 34 ? 18.627 -5.755 32.613 1.00 17.60 34 SER B N 1
ATOM 791 C CA . SER B 1 34 ? 19.667 -5.305 33.533 1.00 20.11 34 SER B CA 1
ATOM 792 C C . SER B 1 34 ? 19.785 -6.273 34.698 1.00 23.84 34 SER B C 1
ATOM 793 O O . SER B 1 34 ? 20.886 -6.555 35.165 1.00 31.03 34 SER B O 1
ATOM 796 N N . ILE B 1 35 ? 18.654 -6.795 35.161 1.00 23.77 35 ILE B N 1
ATOM 797 C CA . ILE B 1 35 ? 18.668 -7.667 36.330 1.00 27.27 35 ILE B CA 1
ATOM 798 C C . ILE B 1 35 ? 19.065 -9.101 35.977 1.00 37.92 35 ILE B C 1
ATOM 799 O O . ILE B 1 35 ? 19.224 -9.934 36.868 1.00 43.22 35 ILE B O 1
ATOM 804 N N . GLN B 1 36 ? 19.239 -9.393 34.689 1.00 40.36 36 GLN B N 1
ATOM 805 C CA . GLN B 1 36 ? 19.681 -10.729 34.285 1.00 43.00 36 GLN B CA 1
ATOM 806 C C . GLN B 1 36 ? 21.196 -10.735 34.122 1.00 46.91 36 GLN B C 1
ATOM 807 O O . GLN B 1 36 ? 21.900 -11.455 34.827 1.00 50.54 36 GLN B O 1
ATOM 813 N N . ASP B 1 40 ? 29.698 -3.229 32.688 1.00 49.52 40 ASP B N 1
ATOM 814 C CA . ASP B 1 40 ? 28.483 -2.614 33.211 1.00 48.64 40 ASP B CA 1
ATOM 815 C C . ASP B 1 40 ? 28.484 -1.115 32.898 1.00 38.37 40 ASP B C 1
ATOM 816 O O . ASP B 1 40 ? 29.543 -0.515 32.729 1.00 35.58 40 ASP B O 1
ATOM 821 N N . TYR B 1 41 ? 27.296 -0.518 32.832 1.00 26.68 41 TYR B N 1
ATOM 822 C CA . TYR B 1 41 ? 27.108 0.782 32.185 1.00 19.90 41 TYR B CA 1
ATOM 823 C C . TYR B 1 41 ? 27.890 1.927 32.814 1.00 19.49 41 TYR B C 1
ATOM 824 O O . TYR B 1 41 ? 27.900 2.092 34.035 1.00 21.25 41 TYR B O 1
ATOM 833 N N . VAL B 1 42 ? 28.524 2.736 31.969 1.00 18.09 42 VAL B N 1
ATOM 834 C CA . VAL B 1 42 ? 29.259 3.897 32.439 1.00 18.34 42 VAL B CA 1
ATOM 835 C C . VAL B 1 42 ? 28.752 5.146 31.713 1.00 19.55 42 VAL B C 1
ATOM 836 O O . VAL B 1 42 ? 28.636 5.164 30.481 1.00 22.21 42 VAL B O 1
ATOM 840 N N . CYS B 1 43 ? 28.436 6.184 32.476 1.00 18.34 43 CYS B N 1
ATOM 841 C CA . CYS B 1 43 ? 28.038 7.457 31.887 1.00 20.53 43 CYS B CA 1
ATOM 842 C C . CYS B 1 43 ? 29.264 8.225 31.400 1.00 19.16 43 CYS B C 1
ATOM 843 O O . CYS B 1 43 ? 30.240 8.382 32.138 1.00 21.65 43 CYS B O 1
ATOM 846 N N . PRO B 1 44 ? 29.219 8.707 30.152 1.00 17.62 44 PRO B N 1
ATOM 847 C CA . PRO B 1 44 ? 30.355 9.460 29.603 1.00 19.42 44 PRO B CA 1
ATOM 848 C C . PRO B 1 44 ? 30.279 10.944 29.933 1.00 21.78 44 PRO B C 1
ATOM 849 O O . PRO B 1 44 ? 31.181 11.700 29.559 1.00 22.57 44 PRO B O 1
ATOM 853 N N . ALA B 1 45 ? 29.210 11.350 30.612 1.00 20.82 45 ALA B N 1
ATOM 854 C CA . ALA B 1 45 ? 29.021 12.748 30.989 1.00 22.09 45 ALA B CA 1
ATOM 855 C C . ALA B 1 45 ? 29.083 12.933 32.505 1.00 28.20 45 ALA B C 1
ATOM 856 O O . ALA B 1 45 ? 30.103 12.638 33.122 1.00 30.43 45 ALA B O 1
ATOM 858 N N . THR B 1 46 ? 28.000 13.418 33.108 1.00 27.29 46 THR B N 1
ATOM 859 C CA . THR B 1 46 ? 28.022 13.753 34.533 1.00 26.33 46 THR B CA 1
ATOM 860 C C . THR B 1 46 ? 26.892 13.091 35.325 1.00 28.39 46 THR B C 1
ATOM 861 O O . THR B 1 46 ? 26.429 13.627 36.335 1.00 29.91 46 THR B O 1
ATOM 865 N N . ASN B 1 47 ? 26.467 11.921 34.853 1.00 23.75 47 ASN B N 1
ATOM 866 C CA . ASN B 1 47 ? 25.447 11.104 35.511 1.00 27.97 47 ASN B CA 1
ATOM 867 C C . ASN B 1 47 ? 24.138 11.857 35.697 1.00 27.82 47 ASN B C 1
ATOM 868 O O . ASN B 1 47 ? 23.428 11.678 36.691 1.00 26.61 47 ASN B O 1
ATOM 873 N N . ASN B 1 48 ? 23.828 12.696 34.716 1.00 25.89 48 ASN B N 1
ATOM 874 C CA . ASN B 1 48 ? 22.643 13.535 34.758 1.00 29.19 48 ASN B CA 1
ATOM 875 C C . ASN B 1 48 ? 22.024 13.649 33.366 1.00 26.20 48 ASN B C 1
ATOM 876 O O . ASN B 1 48 ? 21.425 14.667 33.016 1.00 29.16 48 ASN B O 1
ATOM 881 N N . CYS B 1 49 ? 22.175 12.596 32.565 1.00 22.19 49 CYS B N 1
ATOM 882 C CA . CYS B 1 49 ? 21.682 12.622 31.195 1.00 21.47 49 CYS B CA 1
ATOM 883 C C . CYS B 1 49 ? 20.162 12.613 31.151 1.00 26.41 49 CYS B C 1
ATOM 884 O O . CYS B 1 49 ? 19.507 11.979 31.977 1.00 24.78 49 CYS B O 1
ATOM 887 N N . THR B 1 50 ? 19.612 13.320 30.176 1.00 22.71 50 THR B N 1
ATOM 888 C CA . THR B 1 50 ? 18.1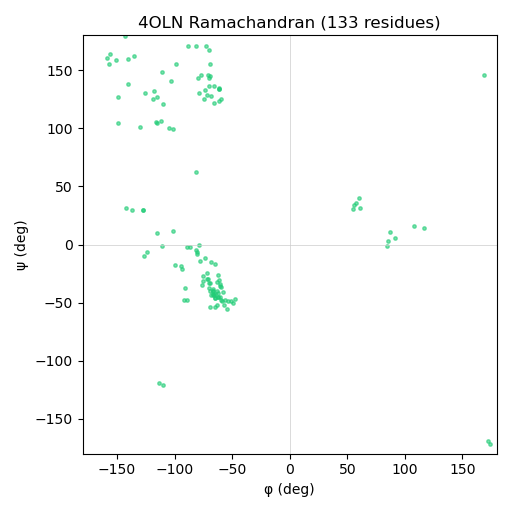67 13.388 29.999 1.00 26.62 50 THR B CA 1
ATOM 889 C C . THR B 1 50 ? 17.618 12.035 29.552 1.00 23.02 50 THR B C 1
ATOM 890 O O . THR B 1 50 ? 18.119 11.434 28.598 1.00 24.80 50 THR B O 1
ATOM 894 N N . ILE B 1 51 ? 16.613 11.542 30.269 1.00 22.17 51 ILE B N 1
ATOM 895 C CA . ILE B 1 51 ? 15.931 10.308 29.893 1.00 22.36 51 ILE B CA 1
ATOM 896 C C . ILE B 1 51 ? 14.475 10.625 29.565 1.00 22.04 51 ILE B C 1
ATOM 897 O O . ILE B 1 51 ? 13.669 10.904 30.457 1.00 30.52 51 ILE B O 1
ATOM 902 N N . ASP B 1 52 ? 14.152 10.619 28.279 1.00 23.98 52 ASP B N 1
ATOM 903 C CA . ASP B 1 52 ? 12.781 10.858 27.849 1.00 24.85 52 ASP B CA 1
ATOM 904 C C . ASP B 1 52 ? 12.474 9.966 26.652 1.00 23.61 52 ASP B C 1
ATOM 905 O O . ASP B 1 52 ? 13.333 9.214 26.213 1.00 28.18 52 ASP B O 1
ATOM 910 N N . LYS B 1 53 ? 11.258 10.039 26.121 1.00 28.21 53 LYS B N 1
ATOM 911 C CA . LYS B 1 53 ? 10.859 9.076 25.096 1.00 36.77 53 LYS B CA 1
ATOM 912 C C . LYS B 1 53 ? 11.688 9.219 23.821 1.00 39.51 53 LYS B C 1
ATOM 913 O O . LYS B 1 53 ? 11.739 8.304 23.002 1.00 44.70 53 LYS B O 1
ATOM 919 N N . HIS B 1 54 ? 12.361 10.358 23.687 1.00 39.58 54 HIS B N 1
ATOM 920 C CA . HIS B 1 54 ? 13.217 10.642 22.540 1.00 47.43 54 HIS B CA 1
ATOM 921 C C . HIS B 1 54 ? 14.668 10.214 22.772 1.00 42.43 54 HIS B C 1
ATOM 922 O O . HIS B 1 54 ? 15.341 9.738 21.855 1.00 41.36 54 HIS B O 1
ATOM 929 N N . ARG B 1 55 ? 15.140 10.399 24.004 1.00 33.40 55 ARG B N 1
ATOM 930 C CA . ARG B 1 55 ? 16.571 10.337 24.317 1.00 30.81 55 ARG B CA 1
ATOM 931 C C . ARG B 1 55 ? 16.982 9.127 25.163 1.00 28.80 55 ARG B C 1
ATOM 932 O O . ARG B 1 55 ? 18.170 8.950 25.458 1.00 27.06 55 ARG B O 1
ATOM 940 N N . ARG B 1 56 ? 16.015 8.293 25.546 1.00 26.96 56 ARG B N 1
ATOM 941 C CA . ARG B 1 56 ? 16.254 7.260 26.560 1.00 22.83 56 ARG B CA 1
ATOM 942 C C . ARG B 1 56 ? 17.296 6.216 26.161 1.00 25.60 56 ARG B C 1
ATOM 943 O O . ARG B 1 56 ? 17.928 5.623 27.029 1.00 24.38 56 ARG B O 1
ATOM 951 N N . LYS B 1 57 ? 17.472 5.990 24.863 1.00 21.22 57 LYS B N 1
ATOM 952 C CA . LYS B 1 57 ? 18.405 4.963 24.390 1.00 25.37 57 LYS B CA 1
ATOM 953 C C . LYS B 1 57 ? 19.860 5.420 24.448 1.00 26.11 57 LYS B C 1
ATOM 954 O O . LYS B 1 57 ? 20.778 4.604 24.343 1.00 23.22 57 LYS B O 1
ATOM 960 N N . SER B 1 58 ? 20.064 6.724 24.615 1.00 27.22 58 SER B N 1
ATOM 961 C CA . SER B 1 58 ? 21.393 7.311 24.484 1.00 26.36 58 SER B CA 1
ATOM 962 C C . SER B 1 58 ? 22.344 6.913 25.610 1.00 30.52 58 SER B C 1
ATOM 963 O O . SER B 1 58 ? 23.442 6.419 25.345 1.00 39.36 58 SER B O 1
ATOM 966 N N . CYS B 1 59 ? 21.938 7.121 26.859 1.00 21.51 59 CYS B N 1
ATOM 967 C CA . CYS B 1 59 ? 22.809 6.760 27.974 1.00 17.37 59 CYS B CA 1
ATOM 968 C C . CYS B 1 59 ? 22.223 5.648 28.837 1.00 17.10 59 CYS B C 1
ATOM 969 O O . CYS B 1 59 ? 21.320 5.865 29.645 1.00 16.95 59 CYS B O 1
ATOM 972 N N . GLN B 1 60 ? 22.772 4.451 28.666 1.00 17.97 60 GLN B N 1
ATOM 973 C CA . GLN B 1 60 ? 22.315 3.282 29.407 1.00 15.20 60 GLN B CA 1
ATOM 974 C C . GLN B 1 60 ? 22.501 3.430 30.916 1.00 17.09 60 GLN B C 1
ATOM 975 O O . GLN B 1 60 ? 21.627 3.041 31.691 1.00 14.75 60 GLN B O 1
ATOM 981 N N . ALA B 1 61 ? 23.642 3.983 31.322 1.00 16.33 61 ALA B N 1
ATOM 982 C CA . ALA B 1 61 ? 23.943 4.170 32.737 1.00 16.10 61 ALA B CA 1
ATOM 983 C C . ALA B 1 61 ? 22.885 5.039 33.402 1.00 16.93 61 ALA B C 1
ATOM 984 O O . ALA B 1 61 ? 22.356 4.695 34.463 1.00 18.19 61 ALA B O 1
ATOM 986 N N . CYS B 1 62 ? 22.563 6.164 32.776 1.00 15.66 62 CYS B N 1
ATOM 987 C CA . CYS B 1 62 ? 21.563 7.051 33.357 1.00 16.13 62 CYS B CA 1
ATOM 988 C C . CYS B 1 62 ? 20.147 6.498 33.255 1.00 17.36 62 CYS B C 1
ATOM 989 O O . CYS B 1 62 ? 19.318 6.779 34.121 1.00 16.06 62 CYS B O 1
ATOM 992 N N . ARG B 1 63 ? 19.866 5.700 32.227 1.00 14.86 63 ARG B N 1
ATOM 993 C CA . ARG B 1 63 ? 18.537 5.107 32.120 1.00 15.06 63 ARG B CA 1
ATOM 994 C C . ARG B 1 63 ? 18.336 4.142 33.285 1.00 16.49 63 ARG B C 1
ATOM 995 O O . ARG B 1 63 ? 17.278 4.136 33.909 1.00 19.30 63 ARG B O 1
ATOM 1003 N N . LEU B 1 64 ? 19.357 3.337 33.588 1.00 16.19 64 LEU B N 1
ATOM 1004 C CA . LEU B 1 64 ? 19.234 2.381 34.693 1.00 19.31 64 LEU B CA 1
ATOM 1005 C C . LEU B 1 64 ? 19.124 3.111 36.030 1.00 20.55 64 LEU B C 1
ATOM 1006 O O . LEU B 1 64 ? 18.316 2.749 36.882 1.00 18.71 64 LEU B O 1
ATOM 1011 N N . ARG B 1 65 ? 19.928 4.149 36.220 1.00 16.20 65 ARG B N 1
ATOM 1012 C CA . ARG B 1 65 ? 19.824 4.938 37.441 1.00 18.43 65 ARG B CA 1
ATOM 1013 C C . ARG B 1 65 ? 18.442 5.561 37.600 1.00 19.36 65 ARG B C 1
ATOM 1014 O O . ARG B 1 65 ? 17.910 5.629 38.708 1.00 20.93 65 ARG B O 1
ATOM 1022 N N . LYS B 1 66 ? 17.844 5.985 36.491 1.00 18.26 66 LYS B N 1
ATOM 1023 C CA . LYS B 1 66 ? 16.500 6.551 36.535 1.00 17.96 66 LYS B CA 1
ATOM 1024 C C . LYS B 1 66 ? 15.482 5.474 36.929 1.00 17.71 66 LYS B C 1
ATOM 1025 O O . LYS B 1 66 ? 14.568 5.746 37.711 1.00 20.85 66 LYS B O 1
ATOM 1031 N N . CYS B 1 67 ? 15.649 4.261 36.398 1.00 16.83 67 CYS B N 1
ATOM 1032 C CA . CYS B 1 67 ? 14.796 3.124 36.780 1.00 17.79 67 CYS B CA 1
ATOM 1033 C C . CYS B 1 67 ? 14.830 2.883 38.287 1.00 18.99 67 CYS B C 1
ATOM 1034 O O . CYS B 1 67 ? 13.791 2.711 38.930 1.00 18.75 67 CYS B O 1
ATOM 1037 N N . LEU B 1 68 ? 16.034 2.861 38.847 1.00 18.72 68 LEU B N 1
ATOM 1038 C CA . LEU B 1 68 ? 16.198 2.648 40.283 1.00 22.04 68 LEU B CA 1
ATOM 1039 C C . LEU B 1 68 ? 15.634 3.800 41.105 1.00 21.87 68 LEU B C 1
ATOM 1040 O O . LEU B 1 68 ? 15.028 3.584 42.156 1.00 25.52 68 LEU B O 1
ATOM 1045 N N . GLU B 1 69 ? 15.841 5.025 40.628 1.00 19.36 69 GLU B N 1
ATOM 1046 C CA . GLU B 1 69 ? 15.369 6.224 41.322 1.00 21.86 69 GLU B CA 1
ATOM 1047 C C . GLU B 1 69 ? 13.860 6.224 41.552 1.00 23.04 69 GLU B C 1
ATOM 1048 O O . GLU B 1 69 ? 13.380 6.629 42.614 1.00 26.63 69 GLU B O 1
ATOM 1054 N N . VAL B 1 70 ? 13.111 5.773 40.555 1.00 21.39 70 VAL B N 1
ATOM 1055 C CA . VAL B 1 70 ? 11.663 5.814 40.650 1.00 23.55 70 VAL B CA 1
ATOM 1056 C C . VAL B 1 70 ? 11.125 4.537 41.285 1.00 23.18 70 VAL B C 1
ATOM 1057 O O . VAL B 1 70 ? 9.918 4.399 41.480 1.00 22.31 70 VAL B O 1
ATOM 1061 N N . GLY B 1 71 ? 12.021 3.605 41.602 1.00 21.50 71 GLY B N 1
ATOM 1062 C CA . GLY B 1 71 ? 11.659 2.463 42.424 1.00 21.38 71 GLY B CA 1
ATOM 1063 C C . GLY B 1 71 ? 11.541 1.094 41.782 1.00 19.03 71 GLY B C 1
ATOM 1064 O O . GLY B 1 71 ? 10.974 0.185 42.392 1.00 21.75 71 GLY B O 1
ATOM 1065 N N . MET B 1 72 ? 12.075 0.904 40.576 1.00 19.07 72 MET B N 1
ATOM 1066 C CA . MET B 1 72 ? 12.039 -0.441 40.008 1.00 19.22 72 MET B CA 1
ATOM 1067 C C . MET B 1 72 ? 12.905 -1.398 40.827 1.00 20.17 72 MET B C 1
ATOM 1068 O O . MET B 1 72 ? 14.019 -1.059 41.228 1.00 22.85 72 MET B O 1
ATOM 1073 N N . THR B 1 73 ? 12.385 -2.595 41.087 1.00 23.04 73 THR B N 1
ATOM 1074 C CA . THR B 1 73 ? 13.099 -3.545 41.938 1.00 28.33 73 THR B CA 1
ATOM 1075 C C . THR B 1 73 ? 13.121 -4.972 41.384 1.00 32.24 73 THR B C 1
ATOM 1076 O O . THR B 1 73 ? 12.131 -5.456 40.837 1.00 33.70 73 THR B O 1
#

Nearest PDB structures (foldseek):
  4oln-assembly1_A  TM=1.014E+00  e=4.117E-16  synthetic construct
  4aa6-assembly2_E  TM=9.942E-01  e=2.563E-12  Homo sapiens
  1hcq-assembly2_F  TM=9.773E-01  e=3.912E-12  Homo sapiens
  7xvn-assembly2_D  TM=9.376E-01  e=2.556E-09  Mus musculus
  7xvn-assembly2_C  TM=9.354E-01  e=9.747E-09  Mus musculus

CATH classification: 3.30.50.10

B-factor: mean 30.4, std 13.55, range [13.34, 101.12]

Secondary structure (DSSP, 8-state):
--S-B-TTT-SBP-EEETTEEE-HHHHHHHHHHT------SSSS----BGGGTB--HHHHHHHHHHHT--/-PBPTTT-SBP-EEETTEEE-HHHHHHHHHHT-----SSSS----STTTTTT-HHHHHHHHHHTT--

Foldseek 3Di:
DDPDAAQQARHQFPDQAQRHGHHPVLNVLLVVVVVDDFDFPDDLPWHRHVVVPTDGSSNSNVSCVVVPGD/DDAAQQARHRFPDQAQNGGHHPVLNVLLVVVVVDFDDPDDLDDHHHPVCNVPGSSNSVVSCVVRPRD

Radius of gyration: 17.43 Å; Cα contacts (8 Å, |Δi|>4): 246; chains: 2; bounding box: 55×30×38 Å

Sequence (137 aa):
KPKRLCQVCGDHASGFHYGVWSCEGCKAFFKRSIQVDYVCPATNNCTIDKHRRKSCQACRLRKCLEVGMTKRLCQVCGDHASGFHYGVWSCEGCKAFFKRSIQDYVCPATNNCTIDKHRRKSCQACRLRKCLEVGMT

Solvent-accessible surface area: 8568 Å² total; per-residue (Å²): 180,35,198,117,108,5,86,0,9,43,49,109,1,43,12,123,38,76,45,2,60,0,8,93,34,0,56,21,10,7,85,140,20,105,162,97,141,67,92,14,8,30,114,88,127,14,64,10,37,118,167,150,143,45,57,11,110,2,8,49,30,123,60,0,102,139,50,35,1,131,195,144,86,4,94,1,6,32,36,138,6,56,13,120,33,70,42,6,76,0,4,91,27,0,57,21,9,6,96,124,39,104,171,139,68,49,10,11,32,112,90,124,12,63,18,31,114,139,83,48,168,56,5,92,3,7,17,32,105,61,0,101,137,48,39,6,126